Protein AF-A0A7S3HQH3-F1 (afdb_monomer)

Organism: NCBI:txid89044

Solvent-accessible surface area (backbone atoms only — not comparable to full-atom values): 6706 Å² total; per-residue (Å²): 131,75,68,47,77,43,81,40,56,41,42,66,59,47,29,68,40,72,43,70,42,72,66,104,48,56,36,37,36,29,30,68,40,71,35,86,92,9,33,41,61,72,62,57,31,99,69,54,68,64,25,32,47,51,27,36,32,26,44,55,98,91,41,81,44,82,41,50,32,52,84,72,22,91,50,67,64,52,44,48,51,39,52,65,44,21,84,85,38,53,39,40,33,35,36,36,41,66,63,85,62,77,95,58,86,67,64,86,69,72,76,65,95,79,70,134

Mean predicted aligned error: 8.51 Å

pLDDT: mean 79.89, std 16.61, range [35.31, 93.19]

Radius of gyration: 14.32 Å; Cα contacts (8 Å, |Δi|>4): 228; chains: 1; bounding box: 34×34×37 Å

Foldseek 3Di:
DDKDKDKWKWFPPAQFDWDADPDPRQQKIFGQDGHPPHGVNVVSTPDDGGKIWQWKWADDPNDIDIDGRSPQPRGPVSVVVRQVNPPVRMMITIIIDDDPPDDPPPCVPPDDVPDD

Nearest PDB structures (foldseek):
  7qcs-assembly1_A  TM=7.419E-01  e=1.457E-03  Homo sapiens
  3kzd-assembly1_A  TM=7.679E-01  e=2.555E-03  Homo sapiens
  5dth-assembly1_A  TM=7.844E-01  e=5.014E-03  Rattus norvegicus
  4uu5-assembly1_A  TM=7.083E-01  e=1.724E-03  Homo sapiens
  7ntk-assembly2_B  TM=7.584E-01  e=4.481E-03  Homo sapiens

Secondary structure (DSSP, 8-state):
---EEEEEEEES---EEEEEEPSTTTTEEEEEEE-TTSTTTTTSS---TT-EEEEEEEEETTEEEEEEHHHH-SSHHHHHHHHHT-TTSEEEEEEEE----SS-TTTTS-SSTT--

InterPro domains:
  IPR036034 PDZ superfamily [SSF50156] (12-60)

Structure (mmCIF, N/CA/C/O backbone):
data_AF-A0A7S3HQH3-F1
#
_entry.id   AF-A0A7S3HQH3-F1
#
loop_
_atom_site.group_PDB
_atom_site.id
_atom_site.type_symbol
_atom_site.label_atom_id
_atom_site.label_alt_id
_atom_site.label_comp_id
_atom_site.label_asym_id
_atom_site.label_entity_id
_atom_site.label_seq_id
_atom_site.pdbx_PDB_ins_code
_atom_site.Cartn_x
_atom_site.Cartn_y
_atom_site.Cartn_z
_atom_site.occupancy
_atom_site.B_iso_or_equiv
_atom_site.auth_seq_id
_atom_site.auth_comp_id
_atom_site.auth_asym_id
_atom_site.auth_atom_id
_atom_site.pdbx_PDB_model_num
ATOM 1 N N . ALA A 1 1 ? -1.338 -2.140 23.907 1.00 50.56 1 ALA A N 1
ATOM 2 C CA . ALA A 1 1 ? -1.661 -3.119 22.855 1.00 50.56 1 ALA A CA 1
ATOM 3 C C . ALA A 1 1 ? -0.535 -3.083 21.822 1.00 50.56 1 ALA A C 1
ATOM 5 O O . ALA A 1 1 ? 0.023 -2.011 21.639 1.00 50.56 1 ALA A O 1
ATOM 6 N N . ASN A 1 2 ? -0.114 -4.224 21.268 1.00 55.06 2 ASN A N 1
ATOM 7 C CA . ASN A 1 2 ? 1.024 -4.278 20.340 1.00 55.06 2 ASN A CA 1
ATOM 8 C C . ASN A 1 2 ? 0.497 -4.059 18.918 1.00 55.06 2 ASN A C 1
ATOM 10 O O . ASN A 1 2 ? -0.313 -4.862 18.461 1.00 55.06 2 ASN A O 1
ATOM 14 N N . THR A 1 3 ? 0.913 -2.982 18.260 1.00 68.75 3 THR A N 1
ATOM 15 C CA . THR A 1 3 ? 0.693 -2.778 16.826 1.00 68.75 3 THR A CA 1
ATOM 16 C C . THR A 1 3 ? 1.687 -3.626 16.034 1.00 68.75 3 THR A C 1
ATOM 18 O O . THR A 1 3 ? 2.835 -3.800 16.449 1.00 68.75 3 THR A O 1
ATOM 21 N N . ASP A 1 4 ? 1.229 -4.227 14.935 1.00 84.31 4 ASP A N 1
ATOM 22 C CA . ASP A 1 4 ? 2.025 -5.165 14.135 1.00 84.31 4 ASP A CA 1
ATOM 23 C C . ASP A 1 4 ? 2.393 -4.526 12.793 1.00 84.31 4 ASP A C 1
ATOM 25 O O . ASP A 1 4 ? 1.519 -4.264 11.967 1.00 84.31 4 ASP A O 1
ATOM 29 N N . PHE A 1 5 ? 3.684 -4.261 12.585 1.00 86.62 5 PHE A N 1
ATOM 30 C CA . PHE A 1 5 ? 4.206 -3.695 11.341 1.00 86.62 5 PHE A CA 1
ATOM 31 C C . PHE A 1 5 ? 4.668 -4.802 10.403 1.00 86.62 5 PHE A C 1
ATOM 33 O O . PHE A 1 5 ? 5.465 -5.667 10.775 1.00 86.62 5 PHE A O 1
ATOM 40 N N . LYS A 1 6 ? 4.229 -4.733 9.149 1.00 90.06 6 LYS A N 1
ATOM 41 C CA . LYS A 1 6 ? 4.567 -5.706 8.113 1.00 90.06 6 LYS A CA 1
ATOM 42 C C . LYS A 1 6 ? 4.973 -5.012 6.832 1.00 90.06 6 LYS A C 1
ATOM 44 O O . LYS A 1 6 ? 4.372 -4.025 6.425 1.00 90.06 6 LYS A O 1
ATOM 49 N N . VAL A 1 7 ? 5.961 -5.584 6.155 1.00 90.12 7 VAL A N 1
ATOM 50 C CA . VAL A 1 7 ? 6.251 -5.234 4.765 1.00 90.12 7 VAL A CA 1
ATOM 51 C C . VAL A 1 7 ? 5.550 -6.251 3.880 1.00 90.12 7 VAL A C 1
ATOM 53 O O . VAL A 1 7 ? 5.830 -7.446 3.967 1.00 90.12 7 VAL A O 1
ATOM 56 N N . VAL A 1 8 ? 4.640 -5.783 3.035 1.00 91.50 8 VAL A N 1
ATOM 57 C CA . VAL A 1 8 ? 3.912 -6.613 2.073 1.00 91.50 8 VAL A CA 1
ATOM 58 C C . VAL A 1 8 ? 4.345 -6.245 0.664 1.00 91.50 8 VAL A C 1
ATOM 60 O O . VAL A 1 8 ? 4.504 -5.071 0.361 1.00 91.50 8 VAL A O 1
ATOM 63 N N . ALA A 1 9 ? 4.548 -7.235 -0.200 1.00 91.81 9 ALA A N 1
ATOM 64 C CA . ALA A 1 9 ? 4.903 -7.025 -1.601 1.00 91.81 9 ALA A CA 1
ATOM 65 C C . ALA A 1 9 ? 3.837 -7.653 -2.496 1.00 91.81 9 ALA A C 1
ATOM 67 O O . ALA A 1 9 ? 3.389 -8.769 -2.240 1.00 91.81 9 ALA A O 1
ATOM 68 N N . THR A 1 10 ? 3.408 -6.933 -3.526 1.00 92.88 10 THR A N 1
ATOM 69 C CA . THR A 1 10 ? 2.319 -7.349 -4.410 1.00 92.88 10 THR A CA 1
ATOM 70 C C . THR A 1 10 ? 2.426 -6.684 -5.786 1.00 92.88 10 THR A C 1
ATOM 72 O O . THR A 1 10 ? 3.425 -6.035 -6.096 1.00 92.88 10 THR A O 1
ATOM 75 N N . GLN A 1 11 ? 1.421 -6.887 -6.638 1.00 92.25 11 GLN A N 1
ATOM 76 C CA . GLN A 1 11 ? 1.381 -6.386 -8.012 1.00 92.25 11 GLN A CA 1
ATOM 77 C C . GLN A 1 11 ? 0.202 -5.434 -8.235 1.00 92.25 11 GLN A C 1
ATOM 79 O O . GLN A 1 11 ? -0.817 -5.516 -7.549 1.00 92.25 11 GLN A O 1
ATOM 84 N N . LEU A 1 12 ? 0.321 -4.540 -9.211 1.00 89.88 12 LEU A N 1
ATOM 85 C CA . LEU A 1 12 ? -0.778 -3.687 -9.656 1.00 89.88 12 LEU A CA 1
ATOM 86 C C . LEU A 1 12 ? -1.771 -4.467 -10.543 1.00 89.88 12 LEU A C 1
ATOM 88 O O . LEU A 1 12 ? -1.353 -5.355 -11.286 1.00 89.88 12 LEU A O 1
ATOM 92 N N . PRO A 1 13 ? -3.072 -4.115 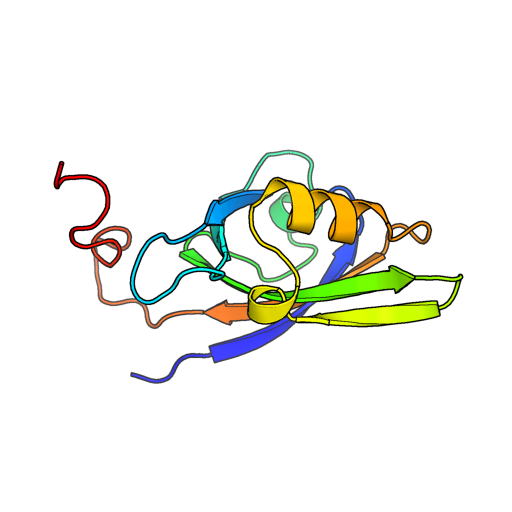-10.526 1.00 90.50 13 PRO A N 1
ATOM 93 C CA . PRO A 1 13 ? -3.705 -3.140 -9.636 1.00 90.50 13 PRO A CA 1
ATOM 94 C C . PRO A 1 13 ? -3.892 -3.699 -8.215 1.00 90.50 13 PRO A C 1
ATOM 96 O O . PRO A 1 13 ? -4.218 -4.869 -8.036 1.00 90.50 13 PRO A O 1
ATOM 99 N N . LEU A 1 14 ? -3.740 -2.854 -7.190 1.00 88.31 14 LEU A N 1
ATOM 100 C CA . LEU A 1 14 ? -3.917 -3.267 -5.789 1.00 88.31 14 LEU A CA 1
ATOM 101 C C . LEU A 1 14 ? -5.367 -3.643 -5.455 1.00 88.31 14 LEU A C 1
ATOM 103 O O . LEU A 1 14 ? -5.608 -4.656 -4.799 1.00 88.31 14 LEU A O 1
ATOM 107 N N . GLY A 1 15 ? -6.323 -2.835 -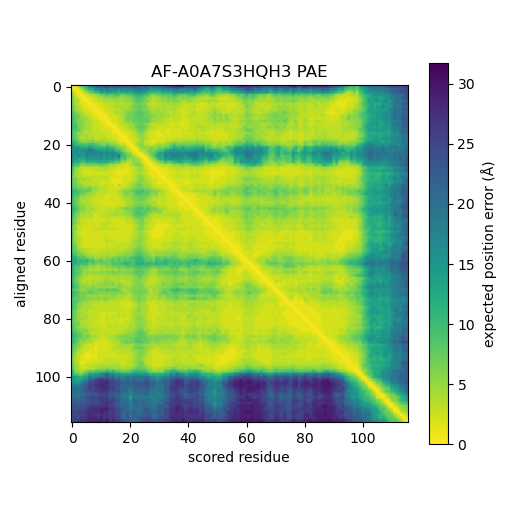5.927 1.00 90.56 15 GLY A N 1
ATOM 108 C CA . GLY A 1 15 ? -7.741 -2.948 -5.571 1.00 90.56 15 GLY A CA 1
ATOM 109 C C . GLY A 1 15 ? -8.012 -2.558 -4.120 1.00 90.56 15 GLY A C 1
ATOM 110 O O . GLY A 1 15 ? -8.585 -3.344 -3.374 1.00 90.56 15 GLY A O 1
ATOM 111 N N . LEU A 1 16 ? -7.599 -1.357 -3.717 1.00 89.81 16 LEU A N 1
ATOM 112 C CA . LEU A 1 16 ? -7.847 -0.803 -2.385 1.00 89.81 16 LEU A CA 1
ATOM 113 C C . LEU A 1 16 ? -8.609 0.520 -2.500 1.00 89.81 16 LEU A C 1
ATOM 115 O O . LEU A 1 16 ? -8.301 1.318 -3.381 1.00 89.81 16 LEU A O 1
ATOM 119 N N . SER A 1 17 ? -9.572 0.738 -1.606 1.00 89.25 17 SER A N 1
ATOM 120 C CA . SER A 1 17 ? -10.100 2.066 -1.277 1.00 89.25 17 SER A CA 1
ATOM 121 C C . SER A 1 17 ? -9.357 2.564 -0.048 1.00 89.25 17 SER A C 1
ATOM 123 O O . SER A 1 17 ? -9.263 1.835 0.945 1.00 89.25 17 SER A O 1
ATOM 125 N N . LEU A 1 18 ? -8.817 3.776 -0.124 1.00 89.12 18 LEU A N 1
ATOM 126 C CA . LEU A 1 18 ? -8.064 4.399 0.956 1.00 89.12 18 LEU A CA 1
ATOM 127 C C . LEU A 1 18 ? -8.804 5.640 1.441 1.00 89.12 18 LEU A C 1
ATOM 129 O O . LEU A 1 18 ? -9.354 6.398 0.646 1.00 89.12 18 LEU A O 1
ATOM 133 N N . THR A 1 19 ? -8.770 5.869 2.746 1.00 88.44 19 THR A N 1
ATOM 134 C CA . THR A 1 19 ? -9.196 7.125 3.358 1.00 88.44 19 THR A CA 1
ATOM 135 C C . THR A 1 19 ? -8.004 7.735 4.075 1.00 88.44 19 THR A C 1
ATOM 137 O O . THR A 1 19 ? -7.292 7.043 4.804 1.00 88.44 19 THR A O 1
ATOM 140 N N . GLN A 1 20 ? -7.779 9.029 3.876 1.00 84.44 20 GLN A N 1
ATOM 141 C CA . GLN A 1 20 ? -6.798 9.772 4.652 1.00 84.44 20 GLN A CA 1
ATOM 142 C C . GLN A 1 20 ? -7.441 10.262 5.950 1.00 84.44 20 GLN A C 1
ATOM 144 O O . GLN A 1 20 ? -8.535 10.831 5.933 1.00 84.44 20 GLN A O 1
ATOM 149 N N . LEU A 1 21 ? -6.771 10.048 7.080 1.00 77.56 21 LEU A N 1
ATOM 150 C CA . LEU A 1 21 ? -7.198 10.636 8.344 1.00 77.56 21 LEU A CA 1
ATOM 151 C C . LEU A 1 21 ? -6.883 12.134 8.341 1.00 77.56 21 LEU A C 1
ATOM 153 O O . LEU A 1 21 ? -5.765 12.550 8.049 1.00 77.56 21 LEU A O 1
ATOM 157 N N . VAL A 1 22 ? -7.885 12.935 8.687 1.00 64.38 22 VAL A N 1
ATOM 158 C CA . VAL A 1 22 ? -7.776 14.387 8.881 1.00 64.38 22 VAL A CA 1
ATOM 159 C C . VAL A 1 22 ? -7.609 14.664 10.382 1.00 64.38 22 VAL A C 1
ATOM 161 O O . VAL A 1 22 ? -8.232 13.982 11.193 1.00 64.38 22 VAL A O 1
ATOM 164 N N . GLY A 1 23 ? -6.780 15.636 10.783 1.00 64.06 23 GLY A N 1
ATOM 165 C CA . GLY A 1 23 ? -6.576 16.014 12.198 1.00 64.06 23 GLY A CA 1
ATOM 166 C C . GLY A 1 23 ? -5.162 15.736 12.730 1.00 64.06 23 GLY A C 1
ATOM 167 O O . GLY A 1 23 ? -4.194 15.890 12.001 1.00 64.06 23 GLY A O 1
ATOM 168 N N . GLU A 1 24 ? -5.009 15.314 13.995 1.00 54.41 24 GLU A N 1
ATOM 169 C CA . GLU A 1 24 ? -3.688 15.026 14.614 1.00 54.41 24 GLU A CA 1
ATOM 170 C C . GLU A 1 24 ? -2.907 13.878 13.931 1.00 54.41 24 GLU A C 1
ATOM 172 O O . GLU A 1 24 ? -1.760 13.610 14.281 1.00 54.41 24 GLU A O 1
ATOM 177 N N . SER A 1 25 ? -3.523 13.205 12.956 1.00 61.03 25 SER A N 1
ATOM 178 C CA . SER A 1 25 ? -2.950 12.124 12.145 1.00 61.03 25 SER A CA 1
ATOM 179 C C . SER A 1 25 ? -2.970 12.437 10.640 1.00 61.03 25 SER A C 1
ATOM 181 O O . SER A 1 25 ? -3.011 11.516 9.822 1.00 61.03 25 SER A O 1
ATOM 183 N N . GLU A 1 26 ? -2.971 13.724 10.276 1.00 63.09 26 GLU A N 1
ATOM 184 C CA . GLU A 1 26 ? -2.864 14.209 8.893 1.00 63.09 26 GLU A CA 1
ATOM 185 C C . GLU A 1 26 ? -1.686 13.532 8.166 1.00 63.09 26 GLU A C 1
ATOM 187 O O . GLU A 1 26 ? -0.579 13.488 8.690 1.00 63.09 26 GLU A O 1
ATOM 192 N N . GLY A 1 27 ? -1.934 12.939 6.991 1.00 64.06 27 GLY A N 1
ATOM 193 C CA . GLY A 1 27 ? -0.932 12.139 6.258 1.00 64.06 27 GLY A CA 1
ATOM 194 C C . GLY A 1 27 ? -0.970 10.626 6.533 1.00 64.06 27 GLY A C 1
ATOM 195 O O . GLY A 1 27 ? -0.170 9.878 5.973 1.00 64.06 27 GLY A O 1
ATOM 196 N N . THR A 1 28 ? -1.902 10.148 7.363 1.00 81.31 28 THR A N 1
ATOM 197 C CA . THR A 1 28 ? -2.101 8.709 7.614 1.00 81.31 28 THR A CA 1
ATOM 198 C C . THR A 1 28 ? -3.156 8.129 6.675 1.00 81.31 28 THR A C 1
ATOM 200 O O . THR A 1 28 ? -4.293 8.603 6.651 1.00 81.31 28 THR A O 1
ATOM 203 N N . PHE A 1 29 ? -2.807 7.072 5.939 1.00 88.56 29 PHE A N 1
ATOM 204 C CA . PHE A 1 29 ? -3.702 6.419 4.980 1.00 88.56 29 PHE A CA 1
ATOM 205 C C . PHE A 1 29 ? -4.216 5.094 5.528 1.00 88.56 29 PHE A C 1
ATOM 207 O O . PHE A 1 29 ? -3.435 4.206 5.861 1.00 88.56 29 PHE A O 1
ATOM 214 N N . VAL A 1 30 ? -5.534 4.947 5.592 1.00 89.75 30 VAL A N 1
ATOM 215 C CA . VAL A 1 30 ? -6.207 3.763 6.130 1.00 89.75 30 VAL A CA 1
ATOM 216 C C . VAL A 1 30 ? -6.903 3.024 5.005 1.00 89.75 30 VAL A C 1
ATOM 218 O O . VAL A 1 30 ? -7.567 3.629 4.163 1.00 89.75 30 VAL A O 1
ATOM 221 N N . VAL A 1 31 ? -6.788 1.701 5.009 1.00 90.31 31 VAL A N 1
ATOM 222 C CA . VAL A 1 31 ? -7.533 0.843 4.092 1.00 90.31 31 VAL A CA 1
ATOM 223 C C . VAL A 1 31 ? -9.000 0.807 4.511 1.00 90.31 31 VAL A C 1
ATOM 225 O O . VAL A 1 31 ? -9.365 0.170 5.495 1.00 90.31 31 VAL A O 1
ATOM 228 N N . GLU A 1 32 ? -9.857 1.466 3.742 1.00 89.56 32 GLU A N 1
ATOM 229 C CA . GLU A 1 32 ? -11.300 1.515 3.987 1.00 89.56 32 GLU A CA 1
ATOM 230 C C . GLU A 1 32 ? -12.003 0.275 3.425 1.00 89.56 32 GLU A C 1
ATOM 232 O O . GLU A 1 32 ? -12.864 -0.324 4.069 1.00 89.56 32 GLU A O 1
ATOM 237 N N . ALA A 1 33 ? -11.624 -0.136 2.214 1.00 88.12 33 ALA A N 1
ATOM 238 C CA . ALA A 1 33 ? -12.233 -1.273 1.539 1.00 88.12 33 ALA A CA 1
ATOM 239 C C . ALA A 1 33 ? -11.241 -1.983 0.618 1.00 88.12 33 ALA A C 1
ATOM 241 O O . ALA A 1 33 ? -10.317 -1.383 0.072 1.00 88.12 33 ALA A O 1
ATOM 242 N N . VAL A 1 34 ? -11.476 -3.275 0.395 1.00 89.38 34 VAL A N 1
ATOM 243 C CA . VAL A 1 34 ? -10.763 -4.067 -0.612 1.00 89.38 34 VAL A CA 1
ATOM 244 C C . VAL A 1 34 ? -11.693 -4.263 -1.804 1.00 89.38 34 VAL A C 1
ATOM 246 O O . VAL A 1 34 ? -12.757 -4.874 -1.685 1.00 89.38 34 VAL A O 1
ATOM 249 N N . MET A 1 35 ? -11.305 -3.724 -2.957 1.00 90.00 35 MET A N 1
ATOM 250 C CA . MET A 1 35 ? -12.078 -3.803 -4.191 1.00 90.00 35 MET A CA 1
ATOM 251 C C . MET A 1 35 ? -11.839 -5.137 -4.915 1.00 90.00 35 MET A C 1
ATOM 253 O O . MET A 1 35 ? -10.694 -5.587 -5.019 1.00 90.00 35 MET A O 1
ATOM 257 N N . PRO A 1 36 ? -12.888 -5.762 -5.483 1.00 87.94 36 PRO A N 1
ATOM 258 C CA . PRO A 1 36 ? -12.736 -6.971 -6.283 1.00 87.94 36 PRO A CA 1
ATOM 259 C C . PRO A 1 36 ? -11.799 -6.764 -7.479 1.00 87.94 36 PRO A C 1
ATOM 261 O O . PRO A 1 36 ? -11.815 -5.717 -8.123 1.00 87.94 36 PRO A O 1
ATOM 264 N N . GLY A 1 37 ? -11.026 -7.797 -7.820 1.00 86.44 37 GLY A N 1
ATOM 265 C CA . GLY A 1 37 ? -10.183 -7.813 -9.022 1.00 86.44 37 GLY A CA 1
ATOM 266 C C . GLY A 1 37 ? -8.780 -7.223 -8.855 1.00 86.44 37 GLY A C 1
ATOM 267 O O . GLY A 1 37 ? -7.993 -7.313 -9.793 1.00 86.44 37 GLY A O 1
ATOM 268 N N . GLY A 1 38 ? -8.442 -6.672 -7.686 1.00 88.25 38 GLY A N 1
ATOM 269 C CA . GLY A 1 38 ? -7.070 -6.286 -7.355 1.00 88.25 38 GLY A CA 1
ATOM 270 C C . GLY A 1 38 ? -6.281 -7.379 -6.636 1.00 88.25 38 GLY A C 1
ATOM 271 O O . GLY A 1 38 ? -6.846 -8.320 -6.073 1.00 88.25 38 GLY A O 1
ATOM 272 N N . SER A 1 39 ? -4.959 -7.240 -6.621 1.00 89.81 39 SER A N 1
ATOM 273 C CA . SER A 1 39 ? -4.036 -8.211 -6.026 1.00 89.81 39 SER A CA 1
ATOM 274 C C . SER A 1 39 ? -4.280 -8.464 -4.539 1.00 89.81 39 SER A C 1
ATOM 276 O O . SER A 1 39 ? -4.074 -9.586 -4.070 1.00 89.81 39 SER A O 1
ATOM 278 N N . ILE A 1 40 ? -4.771 -7.466 -3.797 1.00 90.31 40 ILE A N 1
ATOM 279 C CA . ILE A 1 40 ? -5.133 -7.646 -2.386 1.00 90.31 40 ILE A CA 1
ATOM 280 C C . ILE A 1 40 ? -6.354 -8.561 -2.248 1.00 90.31 40 ILE A C 1
ATOM 282 O O . ILE A 1 40 ? -6.332 -9.499 -1.453 1.00 90.31 40 ILE A O 1
ATOM 286 N N . ALA A 1 41 ? -7.385 -8.366 -3.076 1.00 88.94 41 ALA A N 1
ATOM 287 C CA . ALA A 1 41 ? -8.576 -9.220 -3.081 1.00 88.94 41 ALA A CA 1
ATOM 288 C C . ALA A 1 41 ? -8.260 -10.676 -3.463 1.00 88.94 41 ALA A C 1
ATOM 290 O O . ALA A 1 41 ? -8.950 -11.597 -3.031 1.00 88.94 41 ALA A O 1
ATOM 291 N N . LEU A 1 42 ? -7.207 -10.888 -4.259 1.00 89.25 42 LEU A N 1
ATOM 292 C CA . LEU A 1 42 ? -6.710 -12.211 -4.644 1.00 89.25 42 LEU A CA 1
ATOM 293 C C . LEU A 1 42 ? -5.830 -12.873 -3.568 1.00 89.25 42 LEU A C 1
ATOM 295 O O . LEU A 1 42 ? -5.376 -13.999 -3.765 1.00 89.25 42 LEU A O 1
ATOM 299 N N . GLY A 1 43 ? -5.579 -12.196 -2.443 1.00 87.12 43 GLY A N 1
ATOM 300 C CA . GLY A 1 43 ? -4.752 -12.712 -1.353 1.00 87.12 43 GLY A CA 1
ATOM 301 C C . GLY A 1 43 ? -3.254 -12.716 -1.660 1.00 87.12 43 GLY A C 1
ATOM 302 O O . GLY A 1 43 ? -2.506 -13.456 -1.025 1.00 87.12 43 GLY A O 1
ATOM 303 N N . LEU A 1 44 ? -2.799 -11.907 -2.625 1.00 88.44 44 LEU A N 1
ATOM 304 C CA . LEU A 1 44 ? -1.378 -11.811 -2.979 1.00 88.44 44 LEU A CA 1
ATOM 305 C C . LEU A 1 44 ? -0.561 -11.004 -1.955 1.00 88.44 44 LEU A C 1
ATOM 307 O O . LEU A 1 44 ? 0.664 -11.051 -1.994 1.00 88.44 44 LEU A O 1
ATOM 311 N N . ALA A 1 45 ? -1.217 -10.281 -1.044 1.00 87.94 45 ALA A N 1
ATOM 312 C CA . ALA A 1 45 ? -0.598 -9.623 0.105 1.00 87.94 45 ALA A CA 1
ATOM 313 C C . ALA A 1 45 ? -1.533 -9.633 1.327 1.00 87.94 45 ALA A C 1
ATOM 315 O O . ALA A 1 45 ? -2.753 -9.565 1.181 1.00 87.94 45 ALA A O 1
ATOM 316 N N . ASP A 1 46 ? -0.954 -9.708 2.533 1.00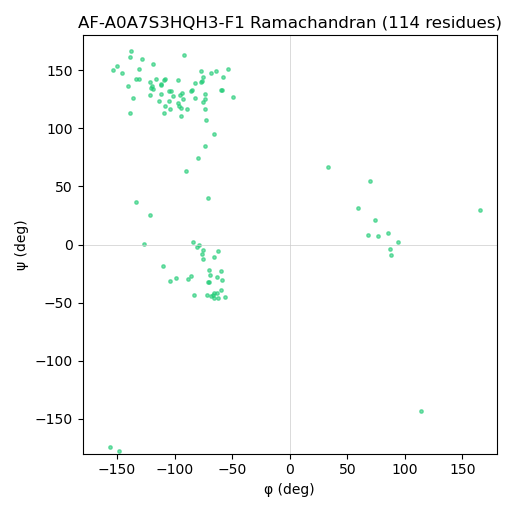 88.88 46 ASP A N 1
ATOM 317 C CA . ASP A 1 46 ? -1.681 -9.649 3.815 1.00 88.88 46 ASP A CA 1
ATOM 318 C C . ASP A 1 46 ? -2.016 -8.195 4.170 1.00 88.88 46 ASP A C 1
ATOM 320 O O . ASP A 1 46 ? -1.374 -7.597 5.029 1.00 88.88 46 ASP A O 1
ATOM 324 N N . VAL A 1 47 ? -3.009 -7.637 3.477 1.00 89.75 47 VAL A N 1
ATOM 325 C CA . VAL A 1 47 ? -3.599 -6.321 3.764 1.00 89.75 47 VAL A CA 1
ATOM 326 C C . VAL A 1 47 ? -5.079 -6.502 4.068 1.00 89.75 47 VAL A C 1
ATOM 328 O O . VAL A 1 47 ? -5.776 -7.256 3.385 1.00 89.75 47 VAL A O 1
ATOM 331 N N . ARG A 1 48 ? -5.566 -5.821 5.102 1.00 89.06 48 ARG A N 1
ATOM 332 C CA . ARG A 1 48 ? -6.950 -5.884 5.573 1.00 89.06 48 ARG A CA 1
ATOM 333 C C . ARG A 1 48 ? -7.546 -4.495 5.704 1.00 89.06 48 ARG A C 1
ATOM 335 O O . ARG A 1 48 ? -6.843 -3.499 5.820 1.00 89.06 48 ARG A O 1
ATOM 342 N N . VAL A 1 49 ? -8.872 -4.455 5.708 1.00 89.69 49 VAL A N 1
ATOM 343 C CA . VAL A 1 49 ? -9.620 -3.252 6.069 1.00 89.69 49 VAL A CA 1
ATOM 344 C C . VAL A 1 49 ? -9.247 -2.835 7.492 1.00 89.69 49 VAL A C 1
ATOM 346 O O . VAL A 1 49 ? -9.197 -3.680 8.385 1.00 89.69 49 VAL A O 1
ATOM 349 N N . GLY A 1 50 ? -8.974 -1.547 7.679 1.00 86.94 50 GLY A N 1
ATOM 350 C CA . GLY A 1 50 ? -8.483 -0.961 8.923 1.00 86.94 50 GLY A CA 1
ATOM 351 C C . GLY A 1 50 ? -6.960 -0.958 9.072 1.00 86.94 50 GLY A C 1
ATOM 352 O O . GLY A 1 50 ? -6.464 -0.312 9.991 1.00 86.94 50 GLY A O 1
ATOM 353 N N . ASP A 1 51 ? -6.212 -1.626 8.188 1.00 89.62 51 ASP A N 1
ATOM 354 C CA . ASP A 1 51 ? -4.753 -1.522 8.184 1.00 89.62 51 ASP A CA 1
ATOM 355 C C . ASP A 1 51 ? -4.317 -0.102 7.742 1.00 89.62 51 ASP A C 1
ATOM 357 O O . ASP A 1 51 ? -4.970 0.542 6.914 1.00 89.62 51 ASP A O 1
ATOM 361 N N . ILE A 1 52 ? -3.197 0.378 8.286 1.00 90.06 52 ILE A N 1
ATOM 362 C CA . ILE A 1 52 ? -2.624 1.705 8.021 1.00 90.06 52 ILE A CA 1
ATOM 363 C C . ILE A 1 52 ? -1.406 1.563 7.104 1.00 90.06 52 ILE A C 1
ATOM 365 O O . ILE A 1 52 ? -0.526 0.746 7.364 1.00 90.06 52 ILE A O 1
ATOM 369 N N . ILE A 1 53 ? -1.322 2.371 6.049 1.00 90.81 53 ILE A N 1
ATOM 370 C CA . ILE A 1 53 ? -0.189 2.408 5.119 1.00 90.81 53 ILE A CA 1
ATOM 371 C C . ILE A 1 53 ? 0.752 3.546 5.522 1.00 90.81 53 ILE A C 1
ATOM 373 O O . ILE A 1 53 ? 0.346 4.705 5.551 1.00 90.81 53 ILE A O 1
ATOM 377 N N . HIS A 1 54 ? 2.010 3.197 5.804 1.00 88.94 54 HIS A N 1
ATOM 378 C CA . HIS A 1 54 ? 3.065 4.135 6.226 1.00 88.94 54 HIS A CA 1
ATOM 379 C C . HIS A 1 54 ? 4.068 4.465 5.126 1.00 88.94 54 HIS A C 1
ATOM 381 O O . HIS A 1 54 ? 4.675 5.532 5.107 1.00 88.94 54 HIS A O 1
ATOM 387 N N . ALA A 1 55 ? 4.307 3.513 4.231 1.00 90.81 55 ALA A N 1
ATOM 388 C CA . ALA A 1 55 ? 5.237 3.700 3.132 1.00 90.81 55 ALA A CA 1
ATOM 389 C C . ALA A 1 55 ? 4.858 2.812 1.956 1.00 90.81 55 ALA A C 1
ATOM 391 O O . ALA A 1 55 ? 4.347 1.705 2.138 1.00 90.81 55 ALA A O 1
ATOM 392 N N . VAL A 1 56 ? 5.176 3.271 0.752 1.00 92.12 56 VAL A N 1
ATOM 393 C CA . VAL A 1 56 ? 5.030 2.509 -0.489 1.00 92.12 56 VAL A CA 1
ATOM 394 C C . VAL A 1 56 ? 6.312 2.593 -1.296 1.00 92.12 56 VAL A C 1
ATOM 396 O O . VAL A 1 56 ? 7.045 3.572 -1.215 1.00 92.12 56 VAL A O 1
ATOM 399 N N . THR A 1 57 ? 6.622 1.583 -2.099 1.00 92.81 57 THR A N 1
ATOM 400 C CA . THR A 1 57 ? 7.669 1.745 -3.107 1.00 92.81 57 THR A CA 1
ATOM 401 C C . THR A 1 57 ? 7.132 2.552 -4.272 1.00 92.81 57 THR A C 1
ATOM 403 O O . THR A 1 57 ? 6.004 2.326 -4.700 1.00 92.81 57 THR A O 1
ATOM 406 N N . THR A 1 58 ? 7.956 3.432 -4.820 1.00 92.50 58 THR A N 1
ATOM 407 C CA . THR A 1 58 ? 7.676 4.183 -6.044 1.00 92.50 58 THR A CA 1
ATOM 408 C C . THR A 1 58 ? 8.933 4.245 -6.909 1.00 92.50 58 THR A C 1
ATOM 410 O O . THR A 1 58 ? 10.043 4.013 -6.414 1.00 92.50 58 THR A O 1
ATOM 413 N N . MET A 1 59 ? 8.784 4.543 -8.199 1.00 89.50 59 MET A N 1
ATOM 414 C CA . MET A 1 59 ? 9.923 4.805 -9.074 1.00 89.50 59 MET A CA 1
ATOM 415 C C . MET A 1 59 ? 10.081 6.297 -9.332 1.00 89.50 59 MET A C 1
ATOM 417 O O . MET A 1 59 ? 9.138 6.982 -9.708 1.00 89.50 59 MET A O 1
ATOM 421 N N . SER A 1 60 ? 11.311 6.786 -9.190 1.00 83.69 60 SER A N 1
ATOM 422 C CA . SER A 1 60 ? 11.683 8.154 -9.543 1.00 83.69 60 SER A CA 1
ATOM 423 C C . SER A 1 60 ? 13.010 8.140 -10.291 1.00 83.69 60 SER A C 1
ATOM 425 O O . SER 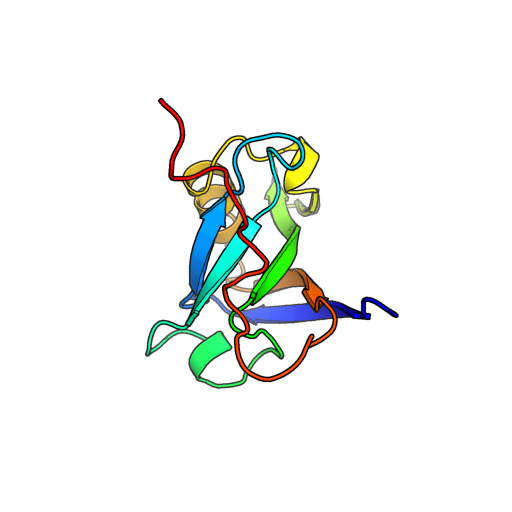A 1 60 ? 13.987 7.540 -9.841 1.00 83.69 60 SER A O 1
ATOM 427 N N . GLY A 1 61 ? 13.038 8.738 -11.485 1.00 81.56 61 GLY A N 1
ATOM 428 C CA . GLY A 1 61 ? 14.241 8.771 -12.324 1.00 81.56 61 GLY A CA 1
ATOM 429 C C . GLY A 1 61 ? 14.781 7.386 -12.710 1.00 81.56 61 GLY A C 1
ATOM 430 O O . GLY A 1 61 ? 15.991 7.221 -12.841 1.00 81.56 61 GLY A O 1
ATOM 431 N N . GLY A 1 62 ? 13.903 6.384 -12.847 1.00 82.06 62 GLY A N 1
ATOM 432 C CA . GLY A 1 62 ? 14.276 4.998 -13.161 1.00 82.06 62 GLY A CA 1
ATOM 433 C C . GLY A 1 62 ? 14.845 4.202 -11.981 1.00 82.06 62 GLY A 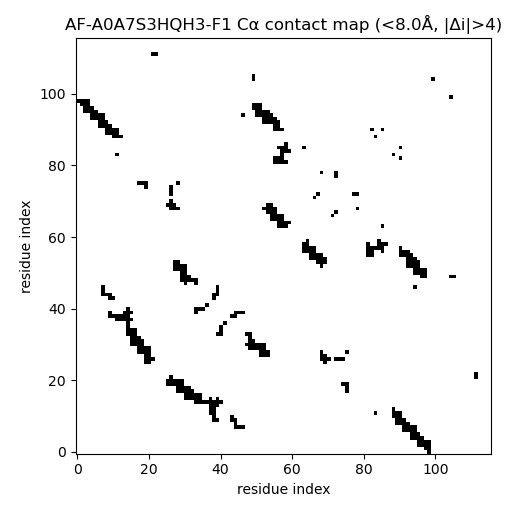C 1
ATOM 434 O O . GLY A 1 62 ? 15.317 3.082 -12.171 1.00 82.06 62 GLY A O 1
ATOM 435 N N . VAL A 1 63 ? 14.812 4.756 -10.766 1.00 86.00 63 VAL A N 1
ATOM 436 C CA . VAL A 1 63 ? 15.241 4.076 -9.540 1.00 86.00 63 VAL A CA 1
ATOM 437 C C . VAL A 1 63 ? 14.028 3.815 -8.658 1.00 86.00 63 VAL A C 1
ATOM 439 O O . VAL A 1 63 ? 13.254 4.726 -8.366 1.00 86.00 63 VAL A O 1
ATOM 442 N N . LYS A 1 64 ? 13.882 2.568 -8.206 1.00 88.06 64 LYS A N 1
ATOM 443 C CA . LYS A 1 64 ? 12.856 2.176 -7.239 1.00 88.06 64 LYS A CA 1
ATOM 444 C C . LYS A 1 64 ? 13.315 2.506 -5.821 1.00 88.06 64 LYS A C 1
ATOM 446 O O . LYS A 1 64 ? 14.392 2.080 -5.406 1.00 88.06 64 LYS A O 1
ATOM 451 N N . GLY A 1 65 ? 12.497 3.247 -5.083 1.00 90.31 65 GLY A N 1
ATOM 452 C CA . GLY A 1 65 ? 12.766 3.661 -3.707 1.00 90.31 65 GLY A CA 1
ATOM 453 C C . GLY A 1 65 ? 11.528 3.546 -2.826 1.00 90.31 65 GLY A C 1
ATOM 454 O O . GLY A 1 65 ? 10.422 3.366 -3.328 1.00 90.31 65 GLY A O 1
ATOM 455 N N . ALA A 1 66 ? 11.719 3.626 -1.510 1.00 88.94 66 ALA A N 1
ATOM 456 C CA . ALA A 1 66 ? 10.618 3.739 -0.561 1.00 88.94 66 ALA A CA 1
ATOM 457 C C . ALA A 1 66 ? 10.209 5.210 -0.416 1.00 88.94 66 ALA A C 1
ATOM 459 O O . ALA A 1 66 ? 11.064 6.079 -0.240 1.00 88.94 66 ALA A O 1
ATOM 460 N N . LEU A 1 67 ? 8.909 5.459 -0.487 1.00 89.50 67 LEU A N 1
ATOM 461 C CA . LEU A 1 67 ? 8.257 6.732 -0.242 1.00 89.50 67 LEU A CA 1
ATOM 462 C C . LEU A 1 67 ? 7.512 6.630 1.087 1.00 89.50 67 LEU A C 1
ATOM 464 O O . LEU A 1 67 ? 6.636 5.780 1.235 1.00 89.50 67 LEU A O 1
ATOM 468 N N . ASP A 1 68 ? 7.880 7.475 2.043 1.00 87.81 68 ASP A N 1
ATOM 469 C CA . ASP A 1 68 ? 7.137 7.648 3.290 1.00 87.81 68 ASP A CA 1
ATOM 470 C C . ASP A 1 68 ? 5.856 8.431 2.987 1.00 87.81 68 ASP A C 1
ATOM 472 O O . ASP A 1 68 ? 5.922 9.569 2.514 1.00 87.81 68 ASP A O 1
ATOM 476 N N . THR A 1 69 ? 4.695 7.811 3.204 1.00 84.88 69 THR A N 1
ATOM 477 C CA . THR A 1 69 ? 3.413 8.396 2.794 1.00 84.88 69 THR A CA 1
ATOM 478 C C . THR A 1 69 ? 3.045 9.605 3.641 1.00 84.88 69 THR A C 1
ATOM 480 O O . THR A 1 69 ? 2.470 10.551 3.116 1.00 84.88 69 THR A O 1
ATOM 483 N N . HIS A 1 70 ? 3.428 9.619 4.919 1.00 81.94 70 HIS A N 1
ATOM 484 C CA . HIS A 1 70 ? 3.112 10.710 5.839 1.00 81.94 70 HIS A CA 1
ATOM 485 C C . HIS A 1 70 ? 3.900 11.982 5.510 1.00 81.94 70 HIS A C 1
ATOM 487 O O . HIS A 1 70 ? 3.415 13.093 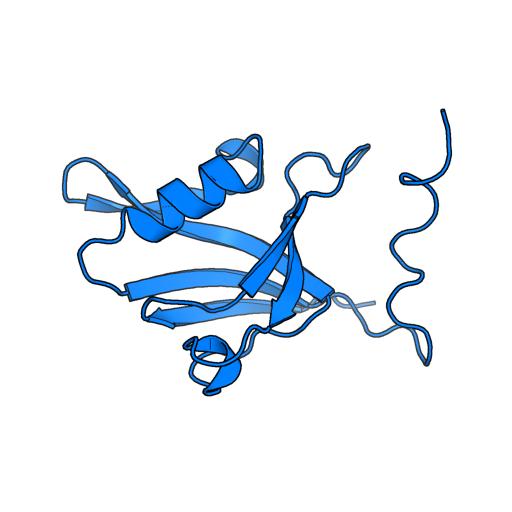5.707 1.00 81.94 70 HIS A O 1
ATOM 493 N N . MET A 1 71 ? 5.125 11.839 4.994 1.00 78.56 71 MET A N 1
ATOM 494 C CA . MET A 1 71 ? 5.942 12.991 4.600 1.00 78.56 71 MET A CA 1
ATOM 495 C C . MET A 1 71 ? 5.716 13.448 3.158 1.00 78.56 71 MET A C 1
ATOM 497 O O . MET A 1 71 ? 5.943 14.623 2.862 1.00 78.56 71 MET A O 1
ATOM 501 N N . ALA A 1 72 ? 5.360 12.533 2.255 1.00 81.94 72 ALA A N 1
ATOM 502 C CA . ALA A 1 72 ? 5.407 12.793 0.820 1.00 81.94 72 ALA A CA 1
ATOM 503 C C . ALA A 1 72 ? 4.044 12.914 0.130 1.00 81.94 72 ALA A C 1
ATOM 505 O O . ALA A 1 72 ? 4.009 13.453 -0.973 1.00 81.94 72 ALA A O 1
ATOM 506 N N . CYS A 1 73 ? 2.957 12.432 0.737 1.00 84.69 73 CYS A N 1
ATOM 507 C CA . CYS A 1 73 ? 1.623 12.465 0.137 1.00 84.69 73 CYS A CA 1
ATOM 508 C C . CYS A 1 73 ? 0.713 13.405 0.935 1.00 84.69 73 CYS A C 1
ATOM 510 O O . CYS A 1 73 ? 0.533 13.223 2.140 1.00 84.69 73 CYS A O 1
ATOM 512 N N . GLN A 1 74 ? 0.135 14.405 0.267 1.00 84.00 74 GLN A N 1
ATOM 513 C CA . GLN A 1 74 ? -0.808 15.341 0.882 1.00 84.00 74 GLN A CA 1
ATOM 514 C C . GLN A 1 74 ? -2.234 14.802 0.873 1.00 84.00 74 GLN A C 1
ATOM 516 O O . GLN A 1 74 ? -3.008 15.149 1.761 1.00 84.00 74 GLN A O 1
ATOM 521 N N . ASP A 1 75 ? -2.561 13.938 -0.085 1.00 85.38 75 ASP A N 1
ATOM 522 C CA . ASP A 1 75 ? -3.866 13.303 -0.224 1.00 85.38 75 ASP A CA 1
ATOM 523 C C . A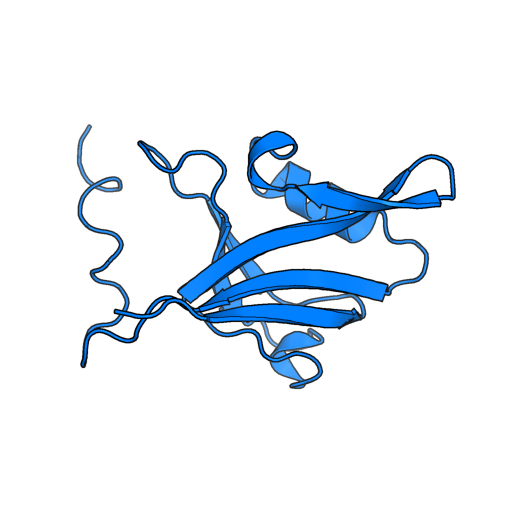SP A 1 75 ? -3.767 11.889 -0.834 1.00 85.38 75 ASP A C 1
ATOM 525 O O . ASP A 1 75 ? -2.685 11.329 -1.045 1.00 85.38 75 ASP A O 1
ATOM 529 N N . VAL A 1 76 ? -4.927 11.257 -1.046 1.00 87.38 76 VAL A N 1
ATOM 530 C CA . VAL A 1 76 ? -5.027 9.904 -1.622 1.00 87.38 76 VAL A CA 1
ATOM 531 C C . VAL A 1 76 ? -4.624 9.884 -3.100 1.00 87.38 76 VAL A C 1
ATOM 533 O O . VAL A 1 76 ? -4.171 8.843 -3.587 1.00 87.38 76 VAL A O 1
ATOM 536 N N . ASP A 1 77 ? -4.761 11.004 -3.810 1.00 88.94 77 ASP A N 1
ATOM 537 C CA . ASP A 1 77 ? -4.418 11.100 -5.227 1.00 88.94 77 ASP A CA 1
ATOM 538 C C . ASP A 1 77 ? -2.891 11.080 -5.396 1.00 88.94 77 ASP A C 1
ATOM 540 O O . ASP A 1 77 ? -2.391 10.287 -6.197 1.00 88.94 77 ASP A O 1
ATOM 544 N N . ASP A 1 78 ? -2.147 11.811 -4.557 1.00 89.75 78 ASP A N 1
ATOM 545 C CA . ASP A 1 78 ? -0.677 11.768 -4.497 1.00 89.75 78 ASP A CA 1
ATOM 546 C C . ASP A 1 78 ? -0.160 10.344 -4.244 1.00 89.75 78 ASP A C 1
ATOM 548 O O . ASP A 1 78 ? 0.777 9.860 -4.890 1.00 89.75 78 ASP A O 1
ATOM 552 N N . LEU A 1 79 ? -0.783 9.642 -3.291 1.00 88.38 79 LEU A N 1
ATOM 553 C CA . LEU A 1 79 ? -0.429 8.259 -2.985 1.00 88.38 79 LEU A CA 1
ATOM 554 C C . LEU A 1 79 ? -0.744 7.333 -4.166 1.00 88.38 79 LEU A C 1
ATOM 556 O O . LEU A 1 79 ? 0.053 6.456 -4.504 1.00 88.38 79 LEU A O 1
ATOM 560 N N . SER A 1 80 ? -1.888 7.530 -4.816 1.00 89.19 80 SER A N 1
ATOM 561 C CA . SER A 1 80 ? -2.287 6.749 -5.988 1.00 89.19 80 SER A CA 1
ATOM 562 C C . SER A 1 80 ? -1.324 6.963 -7.156 1.00 89.19 80 SER A C 1
ATOM 564 O O . SER A 1 80 ? -0.915 5.989 -7.792 1.00 89.19 80 SER A O 1
ATOM 566 N N . GLU A 1 81 ? -0.889 8.201 -7.397 1.00 90.44 81 GLU A N 1
ATOM 567 C CA . GLU A 1 81 ? 0.117 8.529 -8.407 1.00 90.44 81 GLU A CA 1
ATOM 568 C C . GLU A 1 81 ? 1.460 7.859 -8.088 1.00 90.44 81 GLU A C 1
ATOM 570 O O . GLU A 1 81 ? 2.03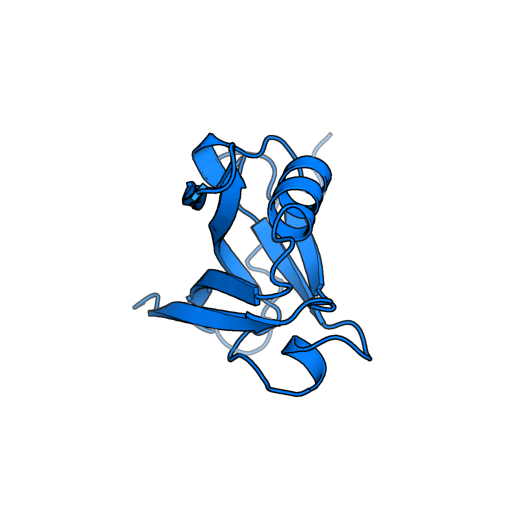8 7.189 -8.949 1.00 90.44 81 GLU A O 1
ATOM 575 N N . ALA A 1 82 ? 1.917 7.930 -6.834 1.00 89.19 82 ALA A N 1
ATOM 576 C CA . ALA A 1 82 ? 3.148 7.275 -6.397 1.00 89.19 82 ALA A CA 1
ATOM 577 C C . ALA A 1 82 ? 3.110 5.749 -6.582 1.00 89.19 82 ALA A C 1
ATOM 579 O O . ALA A 1 82 ? 4.106 5.141 -6.987 1.00 89.19 82 ALA A O 1
ATOM 580 N N . ILE A 1 83 ? 1.963 5.120 -6.312 1.00 89.88 83 ILE A N 1
ATOM 581 C CA . ILE A 1 83 ? 1.740 3.689 -6.536 1.00 89.88 83 ILE A CA 1
ATOM 582 C C . ILE A 1 83 ? 1.787 3.372 -8.036 1.00 89.88 83 ILE A C 1
ATOM 584 O O . ILE A 1 83 ? 2.464 2.424 -8.444 1.00 89.88 83 ILE A O 1
ATOM 588 N N . MET A 1 84 ? 1.105 4.169 -8.861 1.00 89.69 84 MET A N 1
ATOM 589 C CA . MET A 1 84 ? 1.033 3.978 -10.312 1.00 89.69 84 MET A CA 1
ATOM 590 C C . MET A 1 84 ? 2.355 4.263 -11.035 1.00 89.69 84 MET A C 1
ATOM 592 O O . MET A 1 84 ? 2.579 3.710 -12.109 1.00 89.69 84 MET A O 1
ATOM 596 N N . ALA A 1 85 ? 3.255 5.047 -10.438 1.00 90.06 85 ALA A N 1
ATOM 597 C CA . ALA A 1 85 ? 4.595 5.294 -10.969 1.00 90.06 85 ALA A CA 1
ATOM 598 C C . ALA A 1 85 ? 5.494 4.039 -10.988 1.00 90.06 85 ALA A C 1
ATOM 600 O O . ALA A 1 85 ? 6.559 4.051 -11.604 1.00 90.06 85 ALA A O 1
ATOM 601 N N . ASN A 1 86 ? 5.092 2.930 -10.352 1.00 89.62 86 ASN A N 1
ATOM 602 C CA . ASN A 1 86 ? 5.797 1.653 -10.474 1.00 89.62 86 ASN A CA 1
ATOM 603 C C . ASN A 1 86 ? 5.537 1.004 -11.848 1.00 89.62 86 ASN A C 1
ATOM 605 O O . ASN A 1 86 ? 4.676 0.139 -11.997 1.00 89.62 86 ASN A O 1
ATOM 609 N N . GLU A 1 87 ? 6.321 1.393 -12.855 1.00 87.62 87 GLU A N 1
ATOM 610 C CA . GLU A 1 87 ? 6.270 0.840 -14.222 1.00 87.62 87 GLU A CA 1
ATOM 611 C C . GLU A 1 87 ? 6.553 -0.674 -14.286 1.00 87.62 87 GLU A C 1
ATOM 613 O O . GLU A 1 87 ? 6.128 -1.342 -15.227 1.00 87.62 87 GLU A O 1
ATOM 618 N N . ASP A 1 88 ? 7.243 -1.241 -13.287 1.00 88.50 88 ASP A N 1
ATOM 619 C CA . ASP A 1 88 ? 7.467 -2.690 -13.173 1.00 88.50 88 ASP A CA 1
ATOM 620 C C . ASP A 1 88 ? 6.217 -3.462 -12.707 1.00 88.50 88 ASP A C 1
ATOM 622 O O . ASP A 1 88 ? 6.226 -4.695 -12.648 1.00 88.50 88 ASP A O 1
ATOM 626 N N . GLY A 1 89 ? 5.140 -2.741 -12.375 1.00 89.38 89 GLY A N 1
ATOM 627 C CA . GLY A 1 89 ? 3.882 -3.289 -11.888 1.00 89.38 89 GLY A CA 1
ATOM 628 C C . GLY A 1 89 ? 3.983 -3.917 -10.500 1.00 89.38 89 GLY A C 1
ATOM 629 O O . GLY A 1 89 ? 3.024 -4.549 -10.064 1.00 89.38 89 GLY A O 1
ATOM 630 N N . GLN A 1 90 ? 5.114 -3.777 -9.806 1.00 91.75 90 GLN A N 1
ATOM 631 C CA . GLN A 1 90 ? 5.333 -4.331 -8.476 1.00 91.75 90 GLN A CA 1
ATOM 632 C C . GLN A 1 90 ? 5.344 -3.222 -7.437 1.00 91.75 90 GLN A C 1
ATOM 634 O O . GLN A 1 90 ? 5.939 -2.166 -7.632 1.00 91.75 90 GLN A O 1
ATOM 639 N N . ILE A 1 91 ? 4.785 -3.498 -6.272 1.00 92.69 91 ILE A N 1
ATOM 640 C CA . ILE A 1 91 ? 4.772 -2.553 -5.167 1.00 92.69 91 ILE A CA 1
ATOM 641 C C . ILE A 1 91 ? 5.014 -3.273 -3.851 1.00 92.69 91 ILE A C 1
ATOM 643 O O . ILE A 1 91 ? 4.424 -4.320 -3.589 1.00 92.69 91 ILE A O 1
ATOM 647 N N . SER A 1 92 ? 5.864 -2.688 -3.015 1.00 93.19 92 SER A N 1
ATOM 648 C CA . SER A 1 92 ? 5.972 -3.055 -1.610 1.00 93.19 92 SER A CA 1
ATOM 649 C C . SER A 1 92 ? 5.400 -1.944 -0.744 1.00 93.19 92 SER A C 1
ATOM 651 O O . SER A 1 92 ? 5.583 -0.769 -1.046 1.00 93.19 92 SER A O 1
ATOM 653 N N . MET A 1 93 ? 4.711 -2.312 0.327 1.00 92.88 93 MET A N 1
ATOM 654 C CA . MET A 1 93 ? 4.065 -1.387 1.250 1.00 92.88 93 MET A CA 1
ATOM 655 C C . MET A 1 93 ? 4.446 -1.750 2.680 1.00 92.88 93 MET A C 1
ATOM 657 O O . MET A 1 93 ? 4.551 -2.932 3.014 1.00 92.88 93 MET A O 1
ATOM 661 N N . VAL A 1 94 ? 4.647 -0.740 3.519 1.00 91.81 94 VAL A 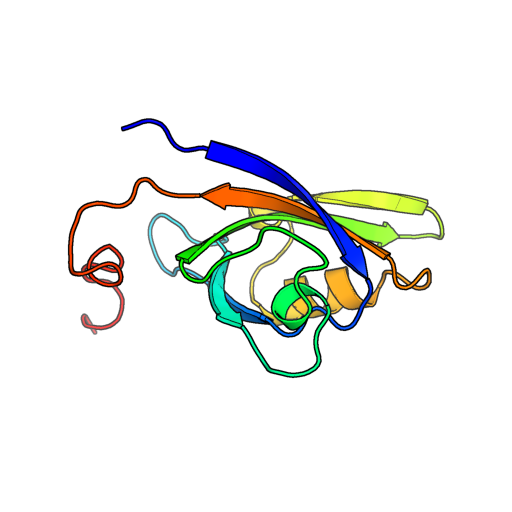N 1
ATOM 662 C CA . VAL A 1 94 ? 4.752 -0.900 4.969 1.00 91.81 94 VAL A CA 1
ATOM 663 C C . VAL A 1 94 ? 3.369 -0.661 5.545 1.00 91.81 94 VAL A C 1
ATOM 665 O O . VAL A 1 94 ? 2.811 0.425 5.399 1.00 91.81 94 VAL A O 1
ATOM 668 N N . VAL A 1 95 ? 2.827 -1.698 6.166 1.00 91.69 95 VAL A N 1
ATOM 669 C CA . VAL A 1 95 ? 1.460 -1.744 6.660 1.00 91.69 95 VAL A CA 1
ATOM 670 C C . VAL A 1 95 ? 1.487 -2.005 8.159 1.00 91.69 95 VAL A C 1
ATOM 672 O O . VAL A 1 95 ? 2.141 -2.941 8.618 1.00 91.69 95 VAL A O 1
ATOM 675 N N . GLU A 1 96 ? 0.788 -1.178 8.921 1.00 90.12 96 GLU A N 1
ATOM 676 C CA . GLU A 1 96 ? 0.553 -1.370 10.346 1.00 90.12 96 GLU A CA 1
ATOM 677 C C . GLU A 1 96 ? -0.853 -1.921 10.555 1.00 90.12 96 GLU A C 1
ATOM 679 O O . GLU A 1 96 ? -1.837 -1.350 10.083 1.00 90.12 96 GLU A O 1
ATOM 684 N N . ARG A 1 97 ? -0.949 -3.024 11.296 1.00 88.94 97 ARG A N 1
ATOM 685 C CA . ARG A 1 97 ? -2.221 -3.553 11.772 1.00 88.94 97 ARG A CA 1
ATOM 686 C C . ARG A 1 97 ? -2.487 -3.023 13.180 1.00 88.94 97 ARG A C 1
ATOM 688 O O . ARG A 1 97 ? -1.783 -3.440 14.113 1.00 88.94 97 ARG A O 1
ATOM 695 N N . PRO A 1 98 ? -3.479 -2.134 13.363 1.00 81.69 98 PRO A N 1
ATOM 696 C CA . PRO A 1 98 ? -3.886 -1.725 14.692 1.00 81.69 98 PRO A CA 1
ATOM 697 C C . PRO A 1 98 ? -4.453 -2.927 15.467 1.00 81.69 98 PRO A C 1
ATOM 699 O O . PRO A 1 98 ? -4.993 -3.863 14.868 1.00 81.69 98 PRO A O 1
ATOM 702 N N . PRO A 1 99 ? -4.307 -2.953 16.800 1.00 75.44 99 PRO A N 1
ATOM 703 C CA . PRO A 1 99 ? -4.873 -4.010 17.625 1.00 75.44 99 PRO A CA 1
ATOM 704 C C . PRO A 1 99 ? -6.398 -4.049 17.467 1.00 75.44 99 PRO A C 1
ATOM 706 O O . PRO A 1 99 ? -7.061 -3.019 17.563 1.00 75.44 99 PRO A O 1
ATOM 709 N N . GLU A 1 100 ? -6.956 -5.245 17.261 1.00 64.75 100 GLU A N 1
ATOM 710 C CA . GLU A 1 100 ? -8.405 -5.465 17.280 1.00 64.75 100 GLU A CA 1
ATOM 711 C C . GLU A 1 100 ? -8.931 -5.221 18.705 1.00 64.75 100 GLU A C 1
ATOM 713 O O . GLU A 1 100 ? -8.901 -6.109 19.558 1.00 64.75 100 GLU A O 1
ATOM 718 N N . GLU A 1 101 ? -9.409 -4.013 18.996 1.00 53.72 101 GLU A N 1
ATOM 719 C CA . GLU A 1 101 ? -10.316 -3.819 20.125 1.00 53.72 101 GLU A CA 1
ATOM 720 C C . GLU A 1 101 ? -11.697 -4.362 19.717 1.00 53.72 101 GLU A C 1
ATOM 722 O O . GLU A 1 101 ? -12.233 -4.022 18.662 1.00 53.72 101 GLU A O 1
ATOM 727 N N . GLY A 1 102 ? -12.205 -5.317 20.504 1.00 41.69 102 GLY A N 1
ATOM 728 C CA . GLY A 1 102 ? -13.266 -6.254 20.125 1.00 41.69 102 GLY A CA 1
ATOM 729 C C . GLY A 1 102 ? -14.568 -5.651 19.577 1.00 41.69 102 GLY A C 1
ATOM 730 O O . GLY A 1 102 ? -14.967 -4.547 19.928 1.00 41.69 102 GLY A O 1
ATOM 731 N N . GLU A 1 103 ? -15.226 -6.445 18.722 1.00 40.72 103 GLU A N 1
ATOM 732 C CA . GLU A 1 103 ? -16.610 -6.323 18.225 1.00 40.72 103 GLU A CA 1
ATOM 733 C C . GLU A 1 103 ? -17.142 -4.886 18.050 1.00 40.72 103 GLU A C 1
ATOM 735 O O . GLU A 1 103 ? -18.084 -4.450 18.707 1.00 40.72 103 GLU A O 1
ATOM 740 N N . GLY A 1 104 ? -16.550 -4.154 17.104 1.00 43.97 104 GLY A N 1
ATOM 741 C CA . GLY A 1 104 ? -17.049 -2.839 16.681 1.00 43.97 104 GLY A CA 1
ATOM 742 C C . GLY A 1 104 ? -16.057 -2.024 15.853 1.00 43.97 104 GLY A C 1
ATOM 743 O O . GLY A 1 104 ? -16.065 -0.798 15.945 1.00 43.97 104 GLY A O 1
ATOM 744 N N . ALA A 1 105 ? -15.181 -2.692 15.090 1.00 45.16 105 ALA A N 1
ATOM 745 C CA . ALA A 1 105 ? -13.889 -2.198 14.590 1.00 45.16 105 ALA A CA 1
ATOM 746 C C . ALA A 1 105 ? -13.931 -1.113 13.483 1.00 45.16 105 ALA A C 1
ATOM 748 O O . ALA A 1 105 ? -13.111 -1.116 12.573 1.00 45.16 105 ALA A O 1
ATOM 749 N N . PHE A 1 106 ? -14.853 -0.155 13.589 1.00 48.16 106 PHE A N 1
ATOM 750 C CA . PHE A 1 106 ? -14.790 1.159 12.937 1.00 48.16 106 PHE A CA 1
ATOM 751 C C . PHE A 1 106 ? -14.957 2.333 13.923 1.00 48.16 106 PHE A C 1
ATOM 753 O O . PHE A 1 106 ? -14.873 3.487 13.519 1.00 48.16 106 PHE A O 1
ATOM 760 N N . ASN A 1 107 ? -15.130 2.078 15.227 1.00 46.44 107 ASN A N 1
ATOM 761 C CA . ASN A 1 107 ? -15.251 3.143 16.237 1.00 46.44 107 ASN A CA 1
ATOM 762 C C . ASN A 1 107 ? -13.915 3.783 16.662 1.00 46.44 107 ASN A C 1
ATOM 764 O O . ASN A 1 107 ? -13.922 4.697 17.483 1.00 46.44 107 ASN A O 1
ATOM 768 N N . TRP A 1 108 ? -12.779 3.340 16.111 1.00 47.94 108 TRP A N 1
ATOM 769 C CA . TRP A 1 108 ? -11.485 4.010 16.292 1.00 47.94 108 TRP A CA 1
ATOM 770 C C . TRP A 1 108 ? -11.266 5.173 15.309 1.00 47.94 108 TRP A C 1
ATOM 772 O O . TRP A 1 108 ? -10.253 5.856 15.408 1.00 47.94 108 TRP A O 1
ATOM 782 N N . ILE A 1 109 ? -12.249 5.484 14.456 1.00 53.84 109 ILE A N 1
ATOM 783 C CA . ILE A 1 109 ? -12.423 6.837 13.913 1.00 53.84 109 ILE A CA 1
ATOM 784 C C . ILE A 1 109 ? -13.356 7.616 14.869 1.00 53.84 109 ILE A C 1
ATOM 786 O O . ILE A 1 109 ? -14.480 7.940 14.473 1.00 53.84 109 ILE A O 1
ATOM 790 N N . PRO A 1 110 ? -13.026 7.888 16.153 1.00 42.59 110 PRO A N 1
ATOM 791 C CA . PRO A 1 110 ? -13.858 8.790 16.911 1.00 42.59 110 PRO A CA 1
ATOM 792 C C . PRO A 1 110 ? -13.585 10.209 16.388 1.00 42.59 110 PRO A C 1
ATOM 794 O O . PRO A 1 110 ? -12.465 10.706 16.399 1.00 42.59 110 PRO A O 1
ATOM 797 N N . ASP A 1 111 ? -14.660 10.884 15.991 1.00 42.81 111 ASP A N 1
ATOM 798 C CA . ASP A 1 111 ? -14.837 12.320 16.238 1.00 42.81 111 ASP A CA 1
ATOM 799 C C . ASP A 1 111 ? -14.233 13.367 15.270 1.00 42.81 111 ASP A C 1
ATOM 801 O O . ASP A 1 111 ? -14.333 14.553 15.577 1.00 42.81 111 ASP A O 1
ATOM 805 N N . VAL A 1 112 ? -13.709 13.017 14.080 1.00 46.88 112 VAL A N 1
ATOM 806 C CA . VAL A 1 112 ? -13.289 14.051 13.086 1.00 46.88 112 VAL A CA 1
ATOM 807 C C . VAL A 1 112 ? -14.316 14.315 11.975 1.00 46.88 112 VAL A C 1
ATOM 809 O O . VAL A 1 112 ? -14.442 15.444 11.514 1.00 46.88 112 VAL A O 1
ATOM 812 N N . ILE A 1 113 ? -15.138 13.335 11.586 1.00 45.12 113 ILE A N 1
ATOM 813 C CA . ILE A 1 113 ? -16.119 13.522 10.491 1.00 45.12 113 ILE A CA 1
ATOM 814 C C . ILE A 1 113 ? -17.348 14.354 10.932 1.00 45.12 113 ILE A C 1
ATOM 816 O O . ILE A 1 113 ? -18.153 14.754 10.099 1.00 45.12 113 ILE A O 1
ATOM 820 N N . ASN A 1 114 ? -17.508 14.668 12.227 1.00 37.84 114 ASN A N 1
ATOM 821 C CA . ASN A 1 114 ? -18.744 15.272 12.746 1.00 37.84 114 ASN A CA 1
ATOM 822 C C . ASN A 1 114 ? -18.568 16.481 13.677 1.00 37.84 114 ASN A C 1
ATOM 824 O O . ASN A 1 114 ? -19.369 16.674 14.594 1.00 37.84 114 ASN A O 1
ATOM 828 N N . LYS A 1 115 ? -17.586 17.352 13.422 1.00 35.31 115 LYS A N 1
ATOM 829 C CA . LYS A 1 115 ? -17.642 18.726 13.940 1.00 35.31 115 LYS A CA 1
ATOM 830 C C . LYS A 1 115 ? -17.164 19.745 12.899 1.00 35.31 115 LYS A C 1
ATOM 832 O O . LYS A 1 115 ? -15.968 19.842 12.650 1.00 35.31 115 LYS A O 1
ATOM 837 N N . TRP A 1 116 ? -18.146 20.556 12.484 1.00 36.69 116 TRP A N 1
ATOM 838 C CA . TRP A 1 116 ? -18.125 21.821 11.727 1.00 36.69 116 TRP A CA 1
ATOM 839 C C . TRP A 1 116 ? -18.332 21.723 10.218 1.00 36.69 116 TRP A C 1
ATOM 841 O O . TRP A 1 116 ? -17.389 21.368 9.487 1.00 36.69 116 TRP A O 1
#

Sequence (116 aa):
ANTDFKVVATQLPLGLSLTQLVGESEGTFVVEAVMPGGSIALGLADVRVGDIIHAVTTMSGGVKGALDTHMACQDVDDLSEAIMANEDGQISMVVERPPEEGEGAFNWIPDVINKW